Protein AF-A0A0M0G273-F1 (afdb_monomer_lite)

Foldseek 3Di:
DDPDDDPPDPPPPPPPPVVVVVVPDDLVRLVVCLVVCVVVVHDPVVNVVSVVVCVVVVVCVVVD

Organism: NCBI:txid189381

pLDDT: mean 73.88, std 17.74, range [44.19, 94.62]

Secondary structure (DSSP, 8-state):
--------------------TTTTS-HHHHHHHHHHHHHTT--HHHHHHHHHHHHHTTGGGG--

Sequence (64 aa):
MRFAEFESNFTLPKTEIEVDSMKTLSDQALLDAYKKAKLLNLSSEFILLIEEELKKRKLGSITR

InterPro domains:
  IPR015064 Sporulation inhibitor A [PF08970] (22-59)
  IPR036916 Sporulation inhibitor A superfamily [G3DSA:1.10.287.1100] (25-57)
  IPR036916 Sporulation inhibitor A superfamily [SSF100985] (22-60)

Structure (mmCIF, N/CA/C/O backbone):
data_AF-A0A0M0G273-F1
#
_entry.id   AF-A0A0M0G273-F1
#
loop_
_atom_site.group_PDB
_atom_site.id
_atom_site.type_symbol
_atom_site.label_atom_id
_atom_site.label_alt_id
_atom_site.label_comp_id
_atom_site.label_asym_id
_atom_site.label_entity_id
_atom_site.label_seq_id
_atom_site.pdbx_PDB_ins_code
_atom_site.Cartn_x
_atom_site.Cartn_y
_atom_site.Cartn_z
_atom_site.occupancy
_atom_site.B_iso_or_equiv
_atom_site.auth_seq_id
_atom_site.auth_comp_id
_atom_site.auth_asym_id
_atom_site.auth_atom_id
_atom_site.pdbx_PDB_model_num
ATOM 1 N N . MET A 1 1 ? -38.184 -7.001 -49.301 1.00 44.19 1 MET A N 1
ATOM 2 C CA . MET A 1 1 ? -37.510 -6.444 -48.108 1.00 44.19 1 MET A CA 1
ATOM 3 C C . MET A 1 1 ? -36.940 -7.611 -47.326 1.00 44.19 1 MET A C 1
ATOM 5 O O . MET A 1 1 ? -37.710 -8.457 -46.894 1.00 44.19 1 MET A O 1
ATOM 9 N N . ARG A 1 2 ? -35.613 -7.730 -47.263 1.00 48.62 2 ARG A N 1
ATOM 10 C CA . ARG A 1 2 ? -34.910 -8.839 -46.608 1.00 48.62 2 ARG A CA 1
ATOM 11 C C . ARG A 1 2 ? -33.959 -8.192 -45.607 1.00 48.62 2 ARG A C 1
ATOM 13 O O . ARG A 1 2 ? -32.907 -7.700 -45.989 1.00 48.62 2 ARG A O 1
ATOM 20 N N . PHE A 1 3 ? -34.421 -8.067 -44.368 1.00 51.81 3 PHE A N 1
ATOM 21 C CA . PHE A 1 3 ? -33.594 -7.645 -43.245 1.00 51.81 3 PHE A CA 1
ATOM 22 C C . PHE A 1 3 ? -32.842 -8.881 -42.769 1.00 51.81 3 PHE A C 1
ATOM 24 O O . PHE A 1 3 ? -33.403 -9.709 -42.059 1.00 51.81 3 PHE A O 1
ATOM 31 N N . ALA A 1 4 ? -31.616 -9.054 -43.236 1.00 53.69 4 ALA A N 1
ATOM 32 C CA . ALA A 1 4 ? -30.683 -10.003 -42.662 1.00 53.69 4 ALA A CA 1
ATOM 33 C C . ALA A 1 4 ? -29.273 -9.512 -42.981 1.00 53.69 4 ALA A C 1
ATOM 35 O O . ALA A 1 4 ? -29.031 -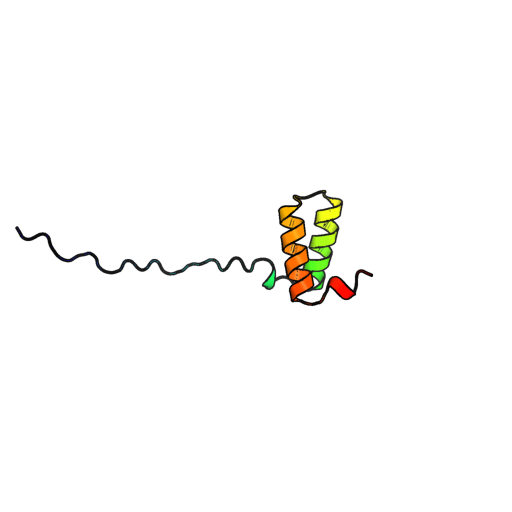9.053 -44.093 1.00 53.69 4 ALA A O 1
ATOM 36 N N . GLU A 1 5 ? -28.389 -9.655 -41.996 1.00 58.56 5 GLU A N 1
ATOM 37 C CA . GLU A 1 5 ? -26.933 -9.504 -42.104 1.00 58.56 5 GLU A CA 1
ATOM 38 C C . GLU A 1 5 ? -26.388 -8.081 -41.926 1.00 58.56 5 GLU A C 1
ATOM 40 O O . GLU A 1 5 ? -25.756 -7.504 -42.804 1.00 58.56 5 GLU A O 1
ATOM 45 N N . PHE A 1 6 ? -26.538 -7.548 -40.712 1.00 54.00 6 PHE A N 1
ATOM 46 C CA . PHE A 1 6 ? -25.485 -6.700 -40.148 1.00 54.00 6 PHE A CA 1
ATOM 47 C C . PHE A 1 6 ? -25.395 -6.870 -38.628 1.00 54.00 6 PHE A C 1
ATOM 49 O O . PHE A 1 6 ? -25.438 -5.911 -37.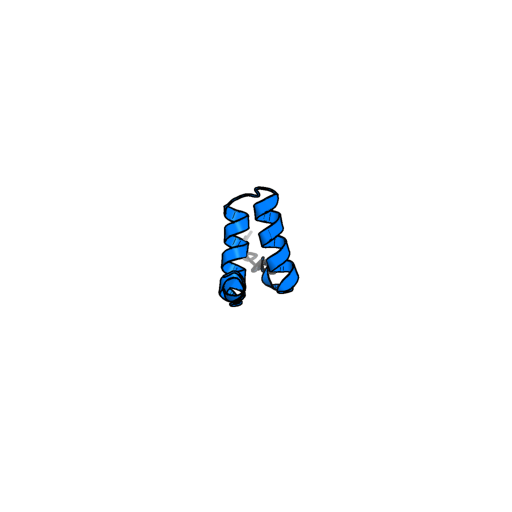869 1.00 54.00 6 PHE A O 1
ATOM 56 N N . GLU A 1 7 ? -25.252 -8.113 -38.170 1.00 57.19 7 GLU A N 1
ATOM 57 C CA . GLU A 1 7 ? -24.565 -8.356 -36.896 1.00 57.19 7 GLU A CA 1
ATOM 58 C C . GLU A 1 7 ? -23.084 -8.588 -37.202 1.00 57.19 7 GLU A C 1
ATOM 60 O O . GLU A 1 7 ? -22.522 -9.661 -37.004 1.00 57.19 7 GLU A O 1
ATOM 65 N N . SER A 1 8 ? -22.444 -7.575 -37.788 1.00 55.66 8 SER A N 1
ATOM 66 C CA . SER A 1 8 ? -20.995 -7.552 -37.899 1.00 55.66 8 SER A CA 1
ATOM 67 C C . SER A 1 8 ? -20.439 -7.261 -36.512 1.00 55.66 8 SER A C 1
ATOM 69 O O . SER A 1 8 ? -20.515 -6.123 -36.052 1.00 55.66 8 SER A O 1
ATOM 71 N N . ASN A 1 9 ? -19.933 -8.305 -35.854 1.00 60.91 9 ASN A N 1
ATOM 72 C CA . ASN A 1 9 ? -18.928 -8.289 -34.792 1.00 60.91 9 ASN A CA 1
ATOM 73 C C . ASN A 1 9 ? -18.433 -6.887 -34.409 1.00 60.91 9 ASN A C 1
ATOM 75 O O . ASN A 1 9 ? -17.341 -6.469 -34.802 1.00 60.91 9 ASN A O 1
ATOM 79 N N . PHE A 1 10 ? -19.206 -6.171 -33.591 1.00 49.38 10 PHE A N 1
ATOM 80 C CA . PHE A 1 10 ? -18.670 -5.038 -32.857 1.00 49.38 10 PHE A CA 1
ATOM 81 C C . PHE A 1 10 ? -17.941 -5.611 -31.648 1.00 49.38 10 PHE A C 1
ATOM 83 O O . PHE A 1 10 ? -18.393 -5.542 -30.507 1.00 49.38 10 PHE A O 1
ATOM 90 N N . THR A 1 11 ? -16.807 -6.257 -31.917 1.00 56.06 11 THR A N 1
ATOM 91 C CA . THR A 1 11 ? -15.789 -6.452 -30.895 1.00 56.06 11 THR A CA 1
ATOM 92 C C . THR A 1 11 ? -15.323 -5.058 -30.526 1.00 56.06 11 THR A C 1
ATOM 94 O O . THR A 1 11 ? -14.516 -4.454 -31.234 1.00 56.06 11 THR A O 1
ATOM 97 N N . LEU A 1 12 ? -15.884 -4.533 -29.435 1.00 55.19 12 LEU A N 1
ATOM 98 C CA . LEU A 1 12 ? -15.286 -3.427 -28.711 1.00 55.19 12 LEU A CA 1
ATOM 99 C C . LEU A 1 12 ? -13.791 -3.749 -28.591 1.00 55.19 12 LEU A C 1
ATOM 101 O O . LEU A 1 12 ? -13.467 -4.867 -28.164 1.00 55.19 12 LEU A O 1
ATOM 105 N N . PRO A 1 13 ? -12.871 -2.842 -28.974 1.00 51.16 13 PRO A N 1
ATOM 106 C CA . PRO A 1 13 ? -11.498 -3.012 -28.547 1.00 51.16 13 PRO A CA 1
ATOM 107 C C . PRO A 1 13 ? -11.579 -3.192 -27.038 1.00 51.16 13 PRO A C 1
ATOM 109 O O . PRO A 1 13 ? -12.209 -2.384 -26.352 1.00 51.16 13 PRO A O 1
ATOM 112 N N . LYS A 1 14 ? -11.016 -4.287 -26.528 1.00 56.75 14 LYS A N 1
ATOM 113 C CA . LYS A 1 14 ? -10.757 -4.416 -25.104 1.00 56.75 14 LYS A CA 1
ATOM 114 C C . LYS A 1 14 ? -9.739 -3.336 -24.757 1.00 56.75 14 LYS A C 1
ATOM 116 O O . LYS A 1 14 ? -8.573 -3.615 -24.531 1.00 56.75 14 LYS A O 1
ATOM 121 N N . THR A 1 15 ? -10.182 -2.093 -24.650 1.00 52.81 15 THR A N 1
ATOM 122 C CA . THR A 1 15 ? -9.690 -1.205 -23.613 1.00 52.81 15 THR A CA 1
ATOM 123 C C . THR A 1 15 ? -10.269 -1.732 -22.302 1.00 52.81 15 THR A C 1
ATOM 125 O O . THR A 1 15 ? -10.998 -1.042 -21.596 1.00 52.81 15 THR A O 1
ATOM 128 N N . GLU A 1 16 ? -9.955 -2.996 -21.988 1.00 48.19 16 GLU A N 1
ATOM 129 C CA . GLU A 1 16 ? -9.546 -3.337 -20.644 1.00 48.19 16 GLU A CA 1
ATOM 130 C C . GLU A 1 16 ? -8.442 -2.321 -20.377 1.00 48.19 16 GLU A C 1
ATOM 132 O O . GLU A 1 16 ? -7.311 -2.443 -20.842 1.00 48.19 16 GLU A O 1
ATOM 137 N N . ILE A 1 17 ? -8.799 -1.234 -19.699 1.00 51.88 17 ILE A N 1
ATOM 138 C CA . ILE A 1 17 ? -7.850 -0.645 -18.778 1.00 51.88 17 ILE A CA 1
ATOM 139 C C . ILE A 1 17 ? -7.571 -1.824 -17.852 1.00 51.88 17 ILE A C 1
ATOM 141 O O . ILE A 1 17 ? -8.376 -2.108 -16.970 1.00 51.88 17 ILE A O 1
ATOM 145 N N . GLU A 1 18 ? -6.548 -2.620 -18.176 1.00 51.28 18 GLU A N 1
ATOM 146 C CA . GLU A 1 18 ? -6.002 -3.619 -17.275 1.00 51.28 18 GLU A CA 1
ATOM 147 C C . GLU A 1 18 ? -5.755 -2.823 -16.004 1.00 51.28 18 GLU A C 1
ATOM 149 O O . GLU A 1 18 ? -4.902 -1.931 -15.964 1.00 51.28 18 GLU A O 1
ATOM 154 N N . VAL A 1 19 ? -6.605 -3.037 -15.001 1.00 51.94 19 VAL A N 1
ATOM 155 C CA . VAL A 1 19 ? -6.576 -2.296 -13.741 1.00 51.94 19 VAL A CA 1
ATOM 156 C C . VAL A 1 19 ? -5.431 -2.854 -12.900 1.00 51.94 19 VAL A C 1
ATOM 158 O O . VAL A 1 19 ? -5.569 -3.195 -11.735 1.00 51.94 19 VAL A O 1
ATOM 161 N N . ASP A 1 20 ? -4.255 -2.946 -13.504 1.00 56.12 20 ASP A N 1
ATOM 162 C CA . ASP A 1 20 ? -2.985 -3.254 -12.878 1.00 56.12 20 ASP A CA 1
ATOM 163 C C . ASP A 1 20 ? -2.381 -1.977 -12.285 1.00 56.12 20 ASP A C 1
ATOM 165 O O . ASP A 1 20 ? -1.170 -1.760 -12.288 1.00 56.12 20 ASP A O 1
ATOM 169 N N . SER A 1 21 ? -3.238 -1.106 -11.742 1.00 60.50 21 SER A N 1
ATOM 170 C CA . SER A 1 21 ? -2.875 0.209 -11.208 1.00 60.50 21 SER A CA 1
ATOM 171 C C . SER A 1 21 ? -1.837 0.125 -10.087 1.00 60.50 21 SER A C 1
ATOM 173 O O . SER A 1 21 ? -1.123 1.091 -9.839 1.00 60.50 21 SER A O 1
ATOM 175 N N . MET A 1 22 ? -1.721 -1.036 -9.435 1.00 66.81 22 MET A N 1
ATOM 176 C CA . MET A 1 22 ? -0.707 -1.302 -8.416 1.00 66.81 22 MET A CA 1
ATOM 177 C C . MET A 1 22 ? 0.556 -1.975 -8.977 1.00 66.81 22 MET A C 1
ATOM 179 O O . MET A 1 22 ? 1.592 -1.891 -8.326 1.00 66.81 22 MET A O 1
ATOM 183 N N . LYS A 1 23 ? 0.533 -2.599 -10.169 1.00 68.94 23 LYS A N 1
ATOM 184 C CA . LYS A 1 23 ? 1.715 -3.257 -10.773 1.00 68.94 23 LYS A CA 1
ATOM 185 C C .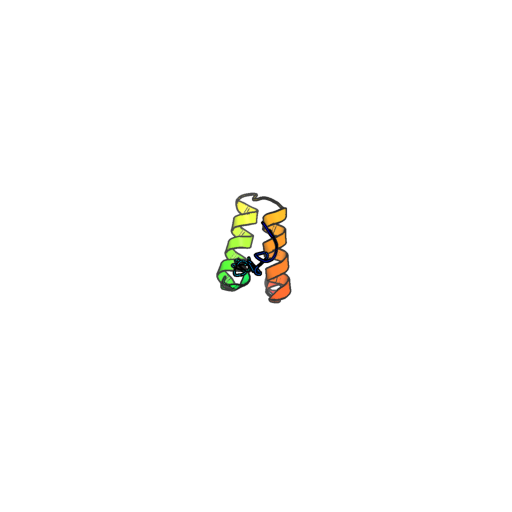 LYS A 1 23 ? 2.751 -2.259 -11.295 1.00 68.94 23 LYS A C 1
ATOM 187 O O . LYS A 1 23 ? 3.938 -2.562 -11.337 1.00 68.94 23 LYS A O 1
ATOM 192 N N . THR A 1 24 ? 2.321 -1.054 -11.655 1.00 79.38 24 THR A N 1
ATOM 193 C CA . THR A 1 24 ? 3.208 0.011 -12.153 1.00 79.38 24 THR A CA 1
ATOM 194 C C . THR A 1 24 ? 3.900 0.793 -11.038 1.00 79.38 24 THR A C 1
ATOM 196 O O . THR A 1 24 ? 4.866 1.510 -11.299 1.00 79.38 24 THR A O 1
ATOM 199 N N . LEU A 1 25 ? 3.443 0.654 -9.788 1.00 81.62 25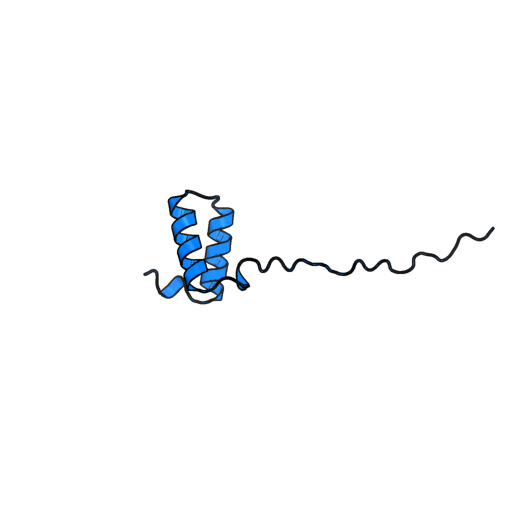 LEU A N 1
ATOM 200 C CA . LEU A 1 25 ? 4.096 1.278 -8.642 1.00 81.62 25 LEU A CA 1
ATOM 201 C C . LEU A 1 25 ? 5.460 0.636 -8.397 1.00 81.62 25 LEU A C 1
ATOM 203 O O . LEU A 1 25 ? 5.604 -0.584 -8.476 1.00 81.62 25 LEU A O 1
ATOM 207 N N . SER A 1 26 ? 6.457 1.452 -8.054 1.00 87.88 26 SER A N 1
ATOM 208 C CA . SER A 1 26 ? 7.717 0.942 -7.518 1.00 87.88 26 SER A CA 1
ATOM 209 C C . SER A 1 26 ? 7.498 0.341 -6.130 1.00 87.88 26 SER A C 1
ATOM 211 O O . SER A 1 26 ? 6.571 0.720 -5.411 1.00 87.88 26 SER A O 1
ATOM 213 N N . ASP A 1 27 ? 8.379 -0.568 -5.723 1.00 86.56 27 ASP A N 1
ATOM 214 C CA . ASP A 1 27 ? 8.271 -1.254 -4.431 1.00 86.56 27 ASP A CA 1
ATOM 215 C C . ASP A 1 27 ? 8.231 -0.270 -3.249 1.00 86.56 27 ASP A C 1
ATOM 217 O O . ASP A 1 27 ? 7.437 -0.427 -2.320 1.00 86.56 27 ASP A O 1
ATOM 221 N N . GLN A 1 28 ? 9.022 0.807 -3.326 1.00 87.38 28 GLN A N 1
ATOM 222 C CA . GLN A 1 28 ? 9.021 1.878 -2.330 1.00 87.38 28 GLN A CA 1
ATOM 223 C C . GLN A 1 28 ? 7.695 2.652 -2.313 1.00 87.38 28 GLN A C 1
ATOM 225 O O . GLN A 1 28 ? 7.160 2.930 -1.240 1.00 87.38 28 GLN A O 1
ATOM 230 N N . ALA A 1 29 ? 7.142 2.979 -3.486 1.00 89.31 29 ALA A N 1
ATOM 231 C CA . ALA A 1 29 ? 5.869 3.691 -3.582 1.00 89.31 29 ALA A CA 1
ATOM 232 C C . ALA A 1 29 ? 4.704 2.844 -3.046 1.00 89.31 29 ALA A C 1
ATOM 234 O O . ALA A 1 29 ? 3.815 3.379 -2.386 1.00 89.31 29 ALA A O 1
ATOM 235 N N . LEU A 1 30 ? 4.736 1.528 -3.274 1.00 89.06 30 LEU A N 1
ATOM 236 C CA . LEU A 1 30 ? 3.736 0.589 -2.769 1.00 89.06 30 LEU A CA 1
ATOM 237 C C . LEU A 1 30 ? 3.779 0.480 -1.233 1.00 89.06 30 LEU A C 1
ATOM 239 O O . LEU A 1 30 ? 2.738 0.532 -0.575 1.00 89.06 30 LEU A O 1
ATOM 243 N N . LEU A 1 31 ? 4.980 0.410 -0.644 1.00 89.94 31 LEU A N 1
ATOM 244 C CA . LEU A 1 31 ? 5.165 0.417 0.814 1.00 89.94 31 LEU A CA 1
ATOM 245 C C . LEU A 1 31 ? 4.730 1.743 1.454 1.00 89.94 31 LEU A C 1
ATOM 247 O O . LEU A 1 31 ? 4.078 1.743 2.503 1.00 89.94 31 LEU A O 1
ATOM 251 N N . ASP A 1 32 ? 5.061 2.875 0.834 1.00 90.88 32 ASP A N 1
ATOM 252 C CA . ASP A 1 32 ? 4.645 4.189 1.327 1.00 90.88 32 ASP A CA 1
ATOM 253 C C . ASP A 1 32 ? 3.130 4.381 1.210 1.00 90.88 32 ASP A C 1
ATOM 255 O O . ASP A 1 32 ? 2.512 4.931 2.125 1.00 90.88 32 ASP A O 1
ATOM 259 N N . ALA A 1 33 ? 2.517 3.892 0.128 1.00 90.69 33 ALA A N 1
ATOM 260 C CA . ALA A 1 33 ? 1.068 3.887 -0.042 1.00 90.69 33 ALA A CA 1
ATOM 261 C C . ALA A 1 33 ? 0.383 3.068 1.059 1.00 90.69 33 ALA A C 1
ATOM 263 O O . ALA A 1 33 ? -0.561 3.562 1.670 1.00 90.69 33 ALA A O 1
ATOM 264 N N . TYR A 1 34 ? 0.901 1.879 1.386 1.00 91.31 34 TYR A N 1
ATOM 265 C CA . TYR A 1 34 ? 0.385 1.053 2.482 1.00 91.31 34 TYR A CA 1
ATOM 266 C C . TYR A 1 34 ? 0.427 1.776 3.834 1.00 91.31 34 TYR A C 1
ATOM 268 O O . TYR A 1 34 ? -0.575 1.844 4.553 1.00 91.31 34 TYR A O 1
ATOM 276 N N . LYS A 1 35 ? 1.581 2.366 4.173 1.00 91.94 35 LYS A N 1
ATOM 277 C CA . LYS A 1 35 ? 1.759 3.114 5.427 1.00 91.94 35 LYS A CA 1
ATOM 278 C C . LYS A 1 35 ? 0.805 4.302 5.500 1.00 91.94 35 LYS A C 1
ATOM 280 O O . LYS A 1 35 ? 0.135 4.487 6.513 1.00 91.94 35 LYS A O 1
ATOM 285 N N . LYS A 1 36 ? 0.708 5.086 4.422 1.00 93.94 36 LYS A N 1
ATOM 286 C CA . LYS A 1 36 ? -0.199 6.239 4.342 1.00 93.94 36 LYS A CA 1
ATOM 287 C C . LYS A 1 36 ? -1.662 5.815 4.410 1.00 93.94 36 LYS A C 1
ATOM 289 O O . LYS A 1 36 ? -2.426 6.463 5.112 1.00 93.94 36 LYS A O 1
ATOM 294 N N . ALA A 1 37 ? -2.040 4.721 3.752 1.00 92.88 37 ALA A N 1
ATOM 295 C CA . ALA A 1 37 ? -3.401 4.198 3.784 1.00 92.88 37 ALA A CA 1
ATOM 296 C C . ALA A 1 37 ? -3.833 3.815 5.205 1.00 92.88 37 ALA A C 1
ATOM 298 O O . ALA A 1 37 ? -4.940 4.161 5.616 1.00 92.88 37 ALA A O 1
ATOM 299 N N . LYS A 1 38 ? -2.936 3.190 5.981 1.00 91.06 38 LYS A N 1
ATOM 300 C CA . LYS A 1 38 ? -3.168 2.907 7.405 1.00 91.06 38 LYS A CA 1
ATOM 301 C C . LYS A 1 38 ? -3.244 4.172 8.257 1.00 91.06 38 LYS A C 1
ATOM 303 O O . LYS A 1 38 ? -4.139 4.284 9.085 1.00 91.06 38 LYS A O 1
ATOM 308 N N . LEU A 1 39 ? -2.338 5.129 8.051 1.00 94.62 39 LEU A N 1
ATOM 309 C CA . LEU A 1 39 ? -2.334 6.395 8.798 1.00 94.62 39 LEU A CA 1
ATOM 310 C C . LEU A 1 39 ? -3.592 7.234 8.541 1.00 94.62 39 LEU A C 1
ATOM 312 O O . LEU A 1 39 ? -4.109 7.865 9.456 1.00 94.62 39 LEU A O 1
ATOM 316 N N . LEU A 1 40 ? -4.078 7.234 7.300 1.00 94.31 40 LEU A N 1
ATOM 317 C CA . LEU A 1 40 ? -5.266 7.973 6.877 1.00 94.31 40 LEU A CA 1
ATOM 318 C C . LEU A 1 40 ? -6.570 7.207 7.126 1.00 94.31 40 LEU A C 1
ATOM 320 O O . LEU A 1 40 ? -7.634 7.738 6.822 1.00 94.31 40 LEU A O 1
ATOM 324 N N . ASN A 1 41 ? -6.500 5.986 7.671 1.00 92.75 41 ASN A N 1
ATOM 325 C CA . ASN A 1 41 ? -7.658 5.121 7.898 1.00 92.75 41 ASN A CA 1
ATOM 326 C C . ASN A 1 41 ? -8.524 4.960 6.630 1.00 92.75 41 ASN A C 1
ATOM 328 O O . ASN A 1 41 ? -9.750 5.078 6.662 1.00 92.75 41 ASN A O 1
ATOM 332 N N . LEU A 1 42 ? -7.863 4.723 5.490 1.00 93.19 42 LEU A N 1
ATOM 333 C CA . LEU A 1 42 ? -8.553 4.433 4.232 1.00 93.19 42 LEU A CA 1
ATOM 334 C C . LEU A 1 42 ? -9.333 3.117 4.330 1.00 93.19 42 LEU A C 1
ATOM 336 O O . LEU A 1 42 ? -9.169 2.341 5.273 1.00 93.19 42 LEU A O 1
ATOM 340 N N . SER A 1 43 ? -10.190 2.865 3.338 1.00 94.12 43 SER A N 1
ATOM 341 C CA . SER A 1 43 ? -11.024 1.667 3.328 1.00 94.12 43 SER A CA 1
ATOM 342 C C . SER A 1 43 ? -10.184 0.397 3.472 1.00 94.12 43 SER A C 1
ATOM 344 O O . SER A 1 43 ? -9.109 0.249 2.884 1.00 94.12 43 SER A O 1
ATOM 346 N N . SER A 1 44 ? -10.705 -0.546 4.253 1.00 89.88 44 SER A N 1
ATOM 347 C CA . SER A 1 44 ? -10.085 -1.856 4.447 1.00 89.88 44 SER A CA 1
ATOM 348 C C . SER A 1 44 ? -9.888 -2.588 3.120 1.00 89.88 44 SER A C 1
ATOM 350 O O . SER A 1 44 ? -8.853 -3.211 2.924 1.00 89.88 44 SER A O 1
ATOM 352 N N . GLU A 1 45 ? -10.830 -2.450 2.186 1.00 90.31 45 GLU A N 1
ATOM 353 C CA . GLU A 1 45 ? -10.728 -2.998 0.831 1.00 90.31 45 GLU A CA 1
ATOM 354 C C . GLU A 1 45 ? -9.502 -2.456 0.079 1.00 90.31 45 GLU A C 1
ATOM 356 O O . GLU A 1 45 ? -8.745 -3.223 -0.510 1.00 90.31 45 GLU A O 1
ATOM 361 N N . PHE A 1 46 ? -9.232 -1.150 0.172 1.00 88.62 46 PHE A N 1
ATOM 362 C CA . PHE A 1 46 ? -8.058 -0.547 -0.457 1.00 88.62 46 PHE A CA 1
ATOM 363 C C . PHE A 1 46 ? -6.748 -1.034 0.171 1.00 88.62 46 PHE A C 1
ATOM 365 O O . PHE A 1 46 ? -5.781 -1.325 -0.533 1.00 88.62 46 PHE A O 1
ATOM 372 N N . ILE A 1 47 ? -6.718 -1.159 1.499 1.00 90.50 47 ILE A N 1
ATOM 373 C CA . ILE A 1 47 ? -5.552 -1.680 2.221 1.00 90.50 47 ILE A CA 1
ATOM 374 C C . ILE A 1 47 ? -5.286 -3.138 1.822 1.00 90.50 47 ILE A C 1
ATOM 376 O O . ILE A 1 47 ? -4.135 -3.481 1.557 1.00 90.50 47 ILE A O 1
ATOM 380 N N . LEU A 1 48 ? -6.330 -3.966 1.710 1.00 91.00 48 LEU A N 1
ATOM 381 C CA . LEU A 1 48 ? -6.218 -5.364 1.284 1.00 91.00 48 LEU A CA 1
ATOM 382 C C . LEU A 1 48 ? -5.630 -5.493 -0.124 1.00 91.00 48 LEU A C 1
ATOM 384 O O . LEU A 1 48 ? -4.738 -6.312 -0.329 1.00 91.00 48 LEU A O 1
ATOM 388 N N . LEU A 1 49 ? -6.050 -4.650 -1.073 1.00 90.25 49 LEU A N 1
ATOM 389 C CA . LEU A 1 49 ? -5.483 -4.646 -2.429 1.00 90.25 49 LEU A CA 1
ATOM 390 C C . LEU A 1 49 ? -3.971 -4.371 -2.423 1.00 90.25 49 LEU A C 1
ATOM 392 O O . LEU A 1 49 ? -3.214 -5.008 -3.158 1.00 90.25 49 LEU A O 1
ATOM 396 N N . ILE A 1 50 ? -3.515 -3.456 -1.562 1.00 89.50 50 ILE A N 1
ATOM 397 C CA . ILE A 1 50 ? -2.084 -3.169 -1.403 1.00 89.50 50 ILE A CA 1
ATOM 398 C C . ILE A 1 50 ? -1.361 -4.351 -0.741 1.00 89.50 50 ILE A C 1
ATOM 400 O O . ILE A 1 50 ? -0.258 -4.705 -1.158 1.00 89.50 50 ILE A O 1
ATOM 404 N N . GLU A 1 51 ? -1.965 -4.990 0.264 1.00 89.00 51 GLU A N 1
ATOM 405 C CA . GLU A 1 51 ? -1.391 -6.168 0.930 1.00 89.00 51 GLU A CA 1
ATOM 406 C C . GLU A 1 51 ? -1.236 -7.358 -0.018 1.00 89.00 51 GLU A C 1
ATOM 408 O O . GLU A 1 51 ? -0.202 -8.034 0.004 1.00 89.00 51 GLU A O 1
ATOM 413 N N . GLU A 1 52 ? -2.222 -7.602 -0.881 1.00 89.81 52 GLU A N 1
ATOM 414 C CA . GLU A 1 52 ? -2.142 -8.647 -1.898 1.00 89.81 52 GLU A CA 1
ATOM 415 C C . GLU A 1 52 ? -0.991 -8.399 -2.873 1.00 89.81 52 GLU A C 1
ATOM 417 O O . GLU A 1 52 ? -0.234 -9.325 -3.177 1.00 89.81 52 GLU A O 1
ATOM 422 N N . GLU A 1 53 ? -0.812 -7.158 -3.327 1.00 88.12 53 GLU A N 1
ATOM 423 C CA . GLU A 1 53 ? 0.285 -6.808 -4.229 1.00 88.12 53 GLU A CA 1
ATOM 424 C C . GLU A 1 53 ? 1.653 -6.892 -3.528 1.00 88.12 53 GLU A C 1
ATOM 426 O O . GLU A 1 53 ? 2.598 -7.475 -4.070 1.00 88.12 53 GLU A O 1
ATOM 431 N N . LEU A 1 54 ? 1.761 -6.420 -2.281 1.00 88.19 54 LEU A N 1
ATOM 432 C CA . LEU A 1 54 ? 2.973 -6.570 -1.462 1.00 88.19 54 LEU A CA 1
ATOM 433 C C . LEU A 1 54 ? 3.340 -8.046 -1.253 1.00 88.19 54 LEU A C 1
ATOM 435 O O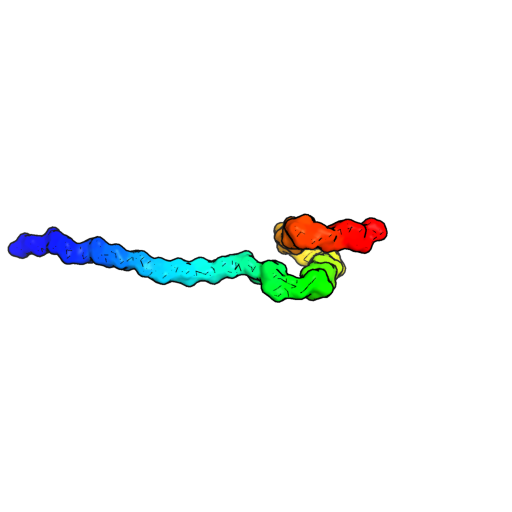 . LEU A 1 54 ? 4.524 -8.404 -1.275 1.00 88.19 54 LEU A O 1
ATOM 439 N N . LYS A 1 55 ? 2.338 -8.915 -1.075 1.00 86.69 55 LYS A N 1
ATOM 440 C CA . LYS A 1 55 ? 2.522 -10.366 -0.943 1.00 86.69 55 LYS A CA 1
ATOM 441 C C . LYS A 1 55 ? 2.967 -10.999 -2.260 1.00 86.69 55 LYS A C 1
ATOM 443 O O . LYS A 1 55 ? 3.907 -11.795 -2.243 1.00 86.69 55 LYS A O 1
ATOM 448 N N . LYS A 1 56 ? 2.356 -10.625 -3.392 1.00 87.12 56 LYS A N 1
ATOM 449 C CA . LYS A 1 56 ? 2.748 -11.093 -4.738 1.00 87.12 56 LYS A CA 1
ATOM 450 C C . LYS A 1 56 ? 4.210 -10.767 -5.042 1.00 87.12 56 LYS A C 1
ATOM 452 O O . LYS A 1 56 ? 4.946 -11.637 -5.505 1.00 87.12 56 LYS A O 1
ATOM 457 N N . ARG A 1 57 ? 4.649 -9.554 -4.702 1.00 82.88 57 ARG A N 1
ATOM 458 C CA . ARG A 1 57 ? 6.032 -9.089 -4.902 1.00 82.88 57 ARG A CA 1
ATOM 459 C C . ARG A 1 57 ? 7.020 -9.563 -3.835 1.00 82.88 57 ARG A C 1
ATOM 461 O O . ARG A 1 57 ? 8.205 -9.267 -3.936 1.00 82.88 57 ARG A O 1
ATOM 468 N N . LYS A 1 58 ? 6.555 -10.299 -2.816 1.00 80.94 58 LYS A N 1
ATOM 469 C CA . LYS A 1 58 ? 7.356 -10.747 -1.660 1.00 80.94 58 LYS A CA 1
ATOM 470 C C . LYS A 1 58 ? 8.031 -9.589 -0.901 1.00 80.94 58 LYS A C 1
ATOM 472 O O . LYS A 1 58 ? 9.076 -9.772 -0.285 1.00 80.94 58 LYS A O 1
ATOM 477 N N . LEU A 1 59 ? 7.417 -8.406 -0.907 1.00 74.06 59 LEU A N 1
ATOM 478 C CA . LEU A 1 59 ? 7.914 -7.214 -0.205 1.00 74.06 59 LEU A CA 1
ATOM 479 C C . LEU A 1 59 ? 7.512 -7.196 1.278 1.00 74.06 59 LEU A C 1
ATOM 481 O O . LEU A 1 59 ? 8.163 -6.544 2.092 1.00 74.06 59 LEU A O 1
ATOM 485 N N . GLY A 1 60 ? 6.478 -7.958 1.654 1.00 61.84 60 GLY A N 1
ATOM 486 C CA . GLY A 1 60 ? 5.966 -8.041 3.030 1.00 61.84 60 GLY A CA 1
ATOM 487 C C . GLY A 1 60 ? 6.914 -8.683 4.056 1.00 61.84 60 GLY A C 1
ATOM 488 O O . GLY A 1 60 ? 6.666 -8.593 5.255 1.00 61.84 60 GLY A O 1
ATOM 489 N N . SER A 1 61 ? 8.015 -9.307 3.627 1.00 57.97 61 SER A N 1
ATOM 490 C CA . SER A 1 61 ? 9.041 -9.848 4.534 1.00 57.97 61 SER A CA 1
ATOM 491 C C . SER A 1 61 ? 9.951 -8.783 5.159 1.00 57.97 61 SER A C 1
ATOM 4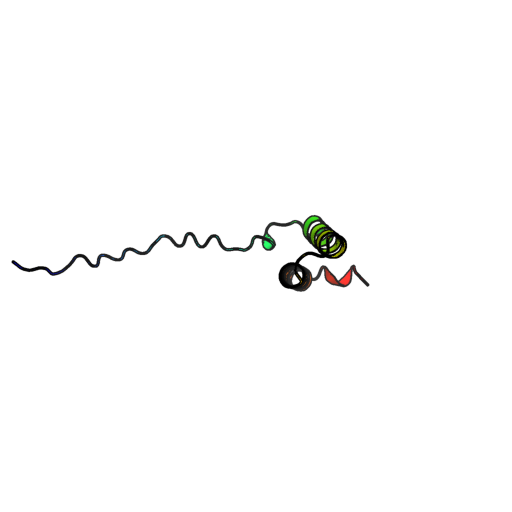93 O O . SER A 1 61 ? 10.672 -9.098 6.099 1.00 57.97 61 SER A O 1
ATOM 495 N N . ILE A 1 62 ? 9.911 -7.534 4.678 1.00 54.94 62 ILE A N 1
ATOM 496 C CA . ILE A 1 62 ? 10.701 -6.415 5.227 1.00 54.94 62 ILE A CA 1
ATOM 497 C C . ILE A 1 62 ? 9.989 -5.757 6.428 1.00 54.94 62 ILE A C 1
ATOM 499 O O . ILE A 1 62 ? 10.607 -5.044 7.209 1.00 54.94 62 ILE A O 1
ATOM 503 N N . THR A 1 63 ? 8.693 -6.013 6.618 1.00 47.34 63 THR A N 1
ATOM 504 C CA . THR A 1 63 ? 7.858 -5.395 7.664 1.00 47.34 63 THR A CA 1
ATOM 505 C C . THR A 1 63 ? 7.746 -6.216 8.958 1.00 47.34 63 THR A C 1
ATOM 507 O O . THR A 1 63 ? 6.718 -6.131 9.628 1.00 47.34 63 THR A O 1
ATOM 510 N N . ARG A 1 64 ? 8.757 -7.027 9.305 1.00 45.00 64 ARG A N 1
ATOM 511 C CA . ARG A 1 64 ? 8.775 -7.781 10.572 1.00 45.00 64 ARG A CA 1
ATOM 512 C C . ARG A 1 64 ? 9.476 -7.016 11.688 1.00 45.00 64 ARG A C 1
ATOM 514 O O . ARG A 1 64 ? 10.530 -6.413 11.402 1.00 45.00 64 ARG A O 1
#

Radius of gyration: 20.67 Å; chains: 1; bounding box: 48×19×59 Å